Protein AF-A0A4R4UJE8-F1 (afdb_monomer_lite)

Secondary structure (DSSP, 8-state):
-HHHHHHHTT--EEEEEEETTEEEEEEEE-TTTS--HHHHHHHHHHH-TTHHHHHHHH----TT-S---HHHHHHHHHHHHHHHHHHHTTPPPTTTTEEEEE-TT--EEEEE----TT--TTTT-GGGG-----

Sequence (134 aa):
MLVNELTALRIPHLLVSAFEGHGIVGPLVLPGESACLHCLDLTRRDHDPAWPIVTARLGGYPPGEIACDSTLAALVAAAATGHALDHLDGRESAVTNGTMDVTPDWRWRRRSWTIHPQCRCMRNNPYSLRMVMA

Structure (mmCIF, N/CA/C/O backbone):
data_AF-A0A4R4UJE8-F1
#
_entry.id   AF-A0A4R4UJE8-F1
#
loop_
_atom_site.group_PDB
_atom_site.id
_atom_site.type_symbol
_atom_site.label_atom_id
_atom_site.label_alt_id
_atom_site.label_comp_id
_atom_site.label_asym_id
_atom_site.label_entity_id
_atom_site.label_seq_id
_atom_site.pdbx_PDB_ins_code
_atom_site.Cartn_x
_atom_site.Cartn_y
_atom_site.Cartn_z
_atom_site.occupancy
_atom_site.B_iso_or_equiv
_atom_site.auth_seq_id
_atom_site.auth_comp_id
_atom_site.auth_asym_id
_atom_site.auth_atom_id
_atom_site.pdbx_PDB_model_num
ATOM 1 N N . MET A 1 1 ? 8.178 -13.522 7.856 1.00 62.03 1 MET A N 1
ATOM 2 C CA . MET A 1 1 ? 8.091 -13.473 9.333 1.00 62.03 1 MET A CA 1
ATOM 3 C C . MET A 1 1 ? 7.715 -12.080 9.824 1.00 62.03 1 MET A C 1
ATOM 5 O O . MET A 1 1 ? 6.653 -11.970 10.417 1.00 62.03 1 MET A O 1
ATOM 9 N N . LEU A 1 2 ? 8.446 -11.022 9.451 1.00 83.44 2 LEU A N 1
ATOM 10 C CA . LEU A 1 2 ? 8.193 -9.644 9.910 1.00 83.44 2 LEU A CA 1
ATOM 11 C C . LEU A 1 2 ? 6.730 -9.154 9.817 1.00 83.44 2 LEU A C 1
ATOM 13 O O . LEU A 1 2 ? 6.182 -8.671 10.797 1.00 83.44 2 LEU A O 1
ATOM 17 N N . VAL A 1 3 ? 6.054 -9.296 8.671 1.00 84.31 3 VAL A N 1
ATOM 18 C CA . VAL A 1 3 ? 4.693 -8.733 8.506 1.00 84.31 3 VAL A CA 1
ATOM 19 C C . VAL A 1 3 ? 3.653 -9.403 9.418 1.00 84.31 3 VAL A C 1
ATOM 21 O O . VAL A 1 3 ? 2.755 -8.743 9.946 1.00 84.31 3 VAL A O 1
ATOM 24 N N . ASN A 1 4 ? 3.791 -10.711 9.654 1.00 83.69 4 ASN A N 1
ATOM 25 C CA . ASN A 1 4 ? 2.912 -11.426 10.580 1.00 83.69 4 ASN A CA 1
ATOM 26 C C . ASN A 1 4 ? 3.150 -10.967 12.023 1.00 83.69 4 ASN A C 1
ATOM 28 O O . ASN A 1 4 ? 2.188 -10.800 12.768 1.00 83.69 4 ASN A O 1
ATOM 32 N N . GLU A 1 5 ? 4.407 -10.716 12.397 1.00 87.69 5 GLU A N 1
ATOM 33 C CA . GLU A 1 5 ? 4.768 -10.176 13.712 1.00 87.69 5 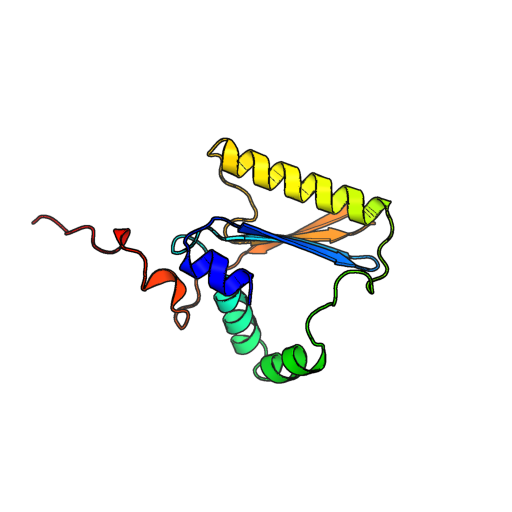GLU A CA 1
ATOM 34 C C . GLU A 1 5 ? 4.222 -8.763 13.912 1.00 87.69 5 GLU A C 1
ATOM 36 O O . GLU A 1 5 ? 3.555 -8.521 14.912 1.00 87.69 5 GLU A O 1
ATOM 41 N N . LEU A 1 6 ? 4.398 -7.854 12.945 1.00 91.19 6 LEU A N 1
ATOM 42 C CA . LEU A 1 6 ? 3.839 -6.495 13.011 1.00 91.19 6 LEU A CA 1
ATOM 43 C C . LEU A 1 6 ? 2.312 -6.518 13.169 1.00 91.19 6 LEU A C 1
ATOM 45 O O . LEU A 1 6 ? 1.748 -5.772 13.970 1.00 91.19 6 LEU A O 1
ATOM 49 N N . THR A 1 7 ? 1.642 -7.429 12.457 1.00 88.75 7 THR A N 1
ATOM 50 C CA . THR A 1 7 ? 0.194 -7.633 12.591 1.00 88.75 7 THR A CA 1
ATOM 51 C C . THR A 1 7 ? -0.181 -8.141 13.988 1.00 88.75 7 THR A C 1
ATOM 53 O O . THR A 1 7 ? -1.130 -7.632 14.587 1.00 88.75 7 THR A O 1
ATOM 56 N N . ALA A 1 8 ? 0.555 -9.122 14.521 1.00 86.12 8 ALA A N 1
ATOM 57 C CA . ALA A 1 8 ? 0.318 -9.682 15.853 1.00 86.12 8 ALA A CA 1
ATOM 58 C C . ALA A 1 8 ? 0.582 -8.660 16.973 1.00 86.12 8 ALA A C 1
ATOM 60 O O . ALA A 1 8 ? -0.191 -8.586 17.925 1.00 86.12 8 ALA A O 1
ATOM 61 N N . LEU A 1 9 ? 1.619 -7.834 16.818 1.00 89.88 9 LEU A N 1
ATOM 62 C CA . LEU A 1 9 ? 2.001 -6.755 17.734 1.00 89.88 9 LEU A CA 1
ATOM 63 C C . LEU A 1 9 ? 1.157 -5.484 17.570 1.00 89.88 9 LEU A C 1
ATOM 65 O O . LEU A 1 9 ? 1.405 -4.506 18.268 1.00 89.88 9 LEU A O 1
ATOM 69 N N . ARG A 1 10 ? 0.153 -5.488 16.681 1.00 89.75 10 ARG A N 1
ATOM 70 C CA . ARG A 1 10 ? -0.750 -4.349 16.441 1.00 89.75 10 ARG A CA 1
ATOM 71 C C . ARG A 1 10 ? -0.028 -3.080 15.967 1.00 89.75 10 ARG A C 1
ATOM 73 O O . ARG A 1 10 ? -0.516 -1.980 16.198 1.00 89.75 10 ARG A O 1
ATOM 80 N N . ILE A 1 11 ? 1.097 -3.229 15.271 1.00 93.56 11 ILE A N 1
ATOM 81 C CA . ILE A 1 11 ? 1.880 -2.110 14.741 1.00 93.56 11 ILE A CA 1
ATOM 82 C C . ILE A 1 11 ? 1.357 -1.763 13.338 1.00 93.56 11 ILE A C 1
ATOM 84 O O . ILE A 1 11 ? 1.393 -2.637 12.461 1.00 93.56 11 ILE A O 1
ATOM 88 N N . PRO A 1 12 ? 0.878 -0.527 13.090 1.00 95.31 12 PRO A N 1
ATOM 89 C CA . PRO A 1 12 ? 0.582 -0.055 11.743 1.00 95.31 12 PRO A CA 1
ATOM 90 C C . PRO A 1 12 ? 1.811 -0.162 10.845 1.00 95.31 12 PRO A C 1
ATOM 92 O O . PRO A 1 12 ? 2.911 0.224 11.239 1.00 95.31 12 PRO A O 1
ATOM 95 N N . HIS A 1 13 ? 1.642 -0.698 9.642 1.00 95.62 13 HIS A N 1
ATOM 96 C CA . HIS A 1 13 ? 2.763 -0.881 8.728 1.00 95.62 13 HIS A CA 1
ATOM 97 C C . HIS A 1 13 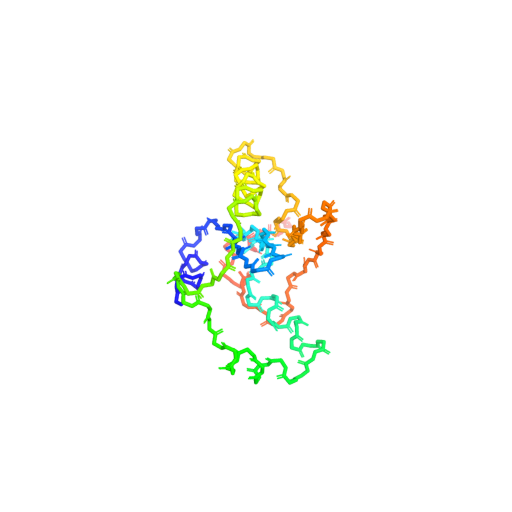? 2.339 -0.682 7.281 1.00 95.62 13 HIS A C 1
ATOM 99 O O . HIS A 1 13 ? 1.310 -1.186 6.833 1.00 95.62 13 HIS A O 1
ATOM 105 N N . LEU A 1 14 ? 3.163 0.062 6.549 1.00 96.88 14 LEU A N 1
ATOM 106 C CA . LEU A 1 14 ? 2.985 0.318 5.131 1.00 96.88 14 LEU A CA 1
ATOM 107 C C . LEU A 1 14 ? 3.900 -0.600 4.331 1.00 96.88 14 LEU A C 1
ATOM 109 O O . LEU A 1 14 ? 5.111 -0.631 4.545 1.00 96.88 14 LEU A O 1
ATOM 113 N N . LEU A 1 15 ? 3.314 -1.327 3.390 1.00 94.69 15 LEU A N 1
ATOM 114 C CA . LEU A 1 15 ? 4.074 -2.125 2.445 1.00 94.69 15 LEU A CA 1
ATOM 115 C C . LEU A 1 15 ? 4.531 -1.288 1.263 1.00 94.69 15 LEU A C 1
ATOM 117 O O . LEU A 1 15 ? 3.760 -0.507 0.712 1.00 94.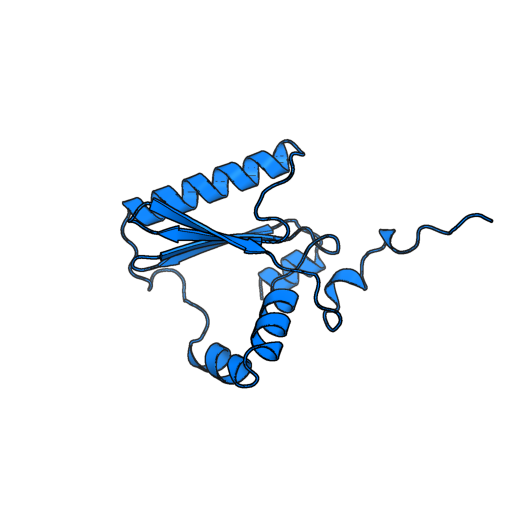69 15 LEU A O 1
ATOM 121 N N . VAL A 1 16 ? 5.780 -1.483 0.860 1.00 94.50 16 VAL A N 1
ATOM 122 C CA . VAL A 1 16 ? 6.374 -0.773 -0.268 1.00 94.50 16 VAL A CA 1
ATOM 123 C C . VAL A 1 16 ? 7.282 -1.732 -1.017 1.00 94.50 16 VAL A C 1
ATOM 125 O O . VAL A 1 16 ? 8.070 -2.454 -0.408 1.00 94.50 16 VAL A O 1
ATOM 128 N N . SER A 1 17 ? 7.171 -1.740 -2.339 1.00 91.62 17 SER A N 1
ATOM 129 C CA . SER A 1 17 ? 8.083 -2.478 -3.211 1.00 91.62 17 SER A CA 1
ATOM 130 C C . SER A 1 17 ? 8.333 -1.685 -4.484 1.00 91.62 17 SER A C 1
ATOM 132 O O . SER A 1 17 ? 7.428 -1.024 -4.988 1.00 91.62 17 SER A O 1
ATOM 134 N N . ALA A 1 18 ? 9.556 -1.750 -4.994 1.00 91.06 18 ALA A N 1
ATOM 135 C CA . ALA A 1 18 ? 9.933 -1.199 -6.285 1.00 91.06 18 ALA A CA 1
ATOM 136 C C . ALA A 1 18 ? 10.862 -2.197 -6.974 1.00 91.06 18 ALA A C 1
ATOM 138 O O . ALA A 1 18 ? 11.773 -2.741 -6.348 1.00 91.06 18 ALA A O 1
ATOM 139 N N . PHE A 1 19 ? 10.584 -2.465 -8.240 1.00 87.50 19 PHE A N 1
ATOM 140 C CA . PHE A 1 19 ? 11.324 -3.380 -9.094 1.00 87.50 19 PHE A CA 1
ATOM 141 C C . PHE A 1 19 ? 11.319 -2.851 -10.529 1.00 87.50 19 PHE A C 1
ATOM 143 O O . PHE A 1 19 ? 10.751 -1.793 -10.805 1.00 87.50 19 PHE A O 1
ATOM 150 N N . GLU A 1 20 ? 11.989 -3.549 -11.442 1.00 85.94 20 GLU A N 1
ATOM 151 C CA . GLU A 1 20 ? 12.244 -3.069 -12.798 1.00 85.94 20 GLU A CA 1
ATOM 152 C C . GLU A 1 20 ? 10.950 -2.633 -13.512 1.00 85.94 20 GLU A C 1
ATOM 154 O O . GLU A 1 20 ? 10.109 -3.445 -13.891 1.00 85.94 20 GLU A O 1
ATOM 159 N N . GLY A 1 21 ? 10.776 -1.313 -13.652 1.00 88.25 21 GLY A N 1
ATOM 160 C CA . GLY A 1 21 ? 9.638 -0.694 -14.333 1.00 88.25 21 GLY A CA 1
ATOM 161 C C . GLY A 1 21 ? 8.316 -0.653 -13.555 1.00 88.25 21 GLY A C 1
ATOM 162 O O . GLY A 1 21 ? 7.329 -0.157 -14.099 1.00 88.25 21 GLY A O 1
ATOM 163 N N . HIS A 1 22 ? 8.258 -1.124 -12.306 1.00 91.69 22 HIS A N 1
ATOM 164 C CA . HIS A 1 22 ? 7.018 -1.129 -11.529 1.00 91.69 22 HIS A CA 1
ATOM 165 C C . HIS A 1 22 ? 7.249 -1.008 -10.019 1.00 91.69 22 HIS A C 1
ATOM 167 O O . HIS A 1 22 ? 8.125 -1.645 -9.439 1.00 91.69 22 HIS A O 1
ATOM 173 N N . GLY A 1 23 ? 6.423 -0.203 -9.365 1.00 93.50 23 GLY A N 1
ATOM 174 C CA . GLY A 1 23 ? 6.387 -0.061 -7.920 1.00 93.50 23 GLY A CA 1
ATOM 175 C C . GLY A 1 23 ? 4.979 -0.196 -7.374 1.00 93.50 23 GLY A C 1
ATOM 176 O O . GLY A 1 23 ? 3.998 0.061 -8.066 1.00 93.50 23 GLY A O 1
ATOM 177 N N . ILE A 1 24 ? 4.883 -0.596 -6.114 1.00 95.31 24 ILE A N 1
ATOM 178 C CA . ILE A 1 24 ? 3.623 -0.730 -5.392 1.00 95.31 24 ILE A CA 1
ATOM 179 C C . ILE A 1 24 ? 3.784 -0.071 -4.030 1.00 95.31 24 ILE A C 1
ATOM 181 O O . ILE A 1 24 ? 4.725 -0.376 -3.291 1.00 95.31 24 ILE A O 1
ATOM 185 N N . VAL A 1 25 ? 2.828 0.788 -3.686 1.00 97.00 25 VAL A N 1
ATOM 186 C CA . VAL A 1 25 ? 2.660 1.331 -2.339 1.00 97.00 25 VAL A CA 1
ATOM 187 C C . VAL A 1 25 ? 1.355 0.810 -1.755 1.00 97.00 25 VAL A C 1
ATOM 189 O O . VAL A 1 25 ? 0.290 0.944 -2.354 1.00 97.00 25 VAL A O 1
ATOM 192 N N . GLY A 1 26 ? 1.428 0.216 -0.576 1.00 96.06 26 GLY A N 1
ATOM 193 C CA . GLY A 1 26 ? 0.301 -0.368 0.129 1.00 96.06 26 GLY A CA 1
ATOM 194 C C . GLY A 1 26 ? 0.287 -1.903 0.148 1.00 96.06 26 GLY A C 1
ATOM 195 O O . GLY A 1 26 ? 1.098 -2.557 -0.511 1.00 96.06 26 GLY A O 1
ATOM 196 N N . PRO A 1 27 ? -0.667 -2.493 0.888 1.00 96.94 27 PRO A N 1
ATOM 197 C CA . PRO A 1 27 ? -1.614 -1.784 1.747 1.00 96.94 27 PRO A CA 1
ATOM 198 C C . PRO A 1 27 ? -0.933 -1.143 2.968 1.00 96.94 27 PRO A C 1
ATOM 200 O O . PRO A 1 27 ? 0.077 -1.648 3.463 1.00 96.94 27 PRO A O 1
ATOM 203 N N . LEU A 1 28 ? -1.474 -0.014 3.433 1.00 97.50 28 LEU A N 1
ATOM 204 C CA . LEU A 1 28 ? -1.241 0.483 4.788 1.00 97.50 28 LEU A CA 1
ATOM 205 C C . LEU A 1 28 ? -2.105 -0.356 5.725 1.00 97.50 28 LEU A C 1
ATOM 207 O O . LEU A 1 28 ? -3.309 -0.147 5.847 1.00 97.50 28 LEU A O 1
ATOM 211 N N . VAL A 1 29 ? -1.481 -1.327 6.377 1.00 96.31 29 VAL A N 1
ATOM 212 C CA . VAL A 1 29 ? -2.180 -2.228 7.279 1.00 96.31 29 VAL A CA 1
ATOM 213 C C . VAL A 1 29 ? -2.314 -1.554 8.637 1.00 96.31 29 VAL A C 1
ATOM 215 O O . VAL A 1 29 ? -1.338 -1.388 9.364 1.00 96.31 29 VAL A O 1
ATOM 218 N N . LEU A 1 30 ? -3.552 -1.225 8.984 1.00 95.12 30 LEU A N 1
ATOM 219 C CA . LEU A 1 30 ? -4.035 -0.986 10.341 1.00 95.12 30 LEU A CA 1
ATOM 220 C C . LEU A 1 30 ? -4.566 -2.321 10.887 1.00 95.12 30 LEU A C 1
ATOM 222 O O . LEU A 1 30 ? -5.638 -2.772 10.447 1.00 95.12 30 LEU A O 1
ATOM 226 N N . PRO A 1 31 ? -3.822 -3.021 11.767 1.00 92.50 31 PRO A N 1
ATOM 227 C CA . PRO A 1 31 ? -4.224 -4.340 12.240 1.00 92.50 31 PRO A CA 1
ATOM 228 C C . PRO A 1 31 ? -5.649 -4.320 12.807 1.00 92.50 31 PRO A C 1
ATOM 230 O O . PRO A 1 31 ? -6.023 -3.418 13.544 1.00 92.50 31 PRO A O 1
ATOM 233 N N . GLY A 1 32 ? -6.470 -5.321 12.478 1.00 90.31 32 GLY A N 1
ATOM 234 C CA . GLY A 1 32 ? -7.870 -5.451 12.927 1.00 90.31 32 GLY A CA 1
ATOM 235 C C . GLY A 1 32 ? -8.838 -4.335 12.518 1.00 90.31 32 GLY A C 1
ATOM 236 O O . GLY A 1 32 ? -9.952 -4.320 13.035 1.00 90.31 32 GLY A O 1
ATOM 237 N N . GLU A 1 33 ? -8.437 -3.448 11.610 1.00 92.75 33 GLU A N 1
ATOM 238 C CA . GLU A 1 33 ? -9.292 -2.397 11.039 1.00 92.75 33 GLU A CA 1
ATOM 239 C C . GLU A 1 33 ? -9.292 -2.418 9.503 1.00 92.75 33 GLU A C 1
ATOM 241 O O . GLU A 1 33 ? -10.296 -2.100 8.873 1.00 92.75 33 GLU A O 1
ATOM 246 N N . SER A 1 34 ? -8.185 -2.845 8.894 1.00 94.62 34 SER A N 1
ATOM 247 C CA . SER A 1 34 ? -7.987 -2.874 7.440 1.00 94.62 34 SER A CA 1
ATOM 248 C C . SER A 1 34 ? -7.638 -4.272 6.916 1.00 94.62 34 SER A C 1
ATOM 250 O O . SER A 1 34 ? -7.352 -5.205 7.680 1.00 94.62 34 SER A O 1
ATOM 252 N N . ALA A 1 35 ? -7.646 -4.423 5.591 1.00 94.94 35 ALA A N 1
ATOM 253 C CA . ALA A 1 35 ? -7.189 -5.634 4.922 1.00 94.94 35 ALA A CA 1
ATOM 254 C C . ALA A 1 35 ? -5.672 -5.839 5.113 1.00 94.94 35 ALA A C 1
ATOM 256 O O . ALA A 1 35 ? -4.852 -5.045 4.660 1.00 94.94 35 ALA A O 1
ATOM 257 N N . CYS A 1 36 ? -5.285 -6.946 5.750 1.00 94.00 36 CYS A N 1
ATOM 258 C CA . CYS A 1 36 ? -3.879 -7.343 5.870 1.00 94.00 36 CYS A CA 1
ATOM 259 C C . CYS A 1 36 ? -3.386 -8.102 4.626 1.00 94.00 36 CYS A C 1
ATOM 261 O O . CYS A 1 36 ? -4.187 -8.552 3.805 1.00 94.00 36 CYS A O 1
ATOM 263 N N . LEU A 1 37 ? -2.077 -8.362 4.533 1.00 91.75 37 LEU A N 1
ATOM 264 C CA . LEU A 1 37 ? -1.499 -9.170 3.448 1.00 91.75 37 LEU A CA 1
ATOM 265 C C . LEU A 1 37 ? -2.171 -10.532 3.246 1.00 91.75 37 LEU A C 1
ATOM 267 O O . LEU A 1 37 ? -2.393 -10.945 2.114 1.00 91.75 37 LEU A O 1
ATOM 271 N N . HIS A 1 38 ? -2.550 -11.213 4.329 1.00 91.69 38 HIS A N 1
ATOM 272 C CA . HIS A 1 38 ? -3.224 -12.501 4.206 1.00 91.69 38 HIS A CA 1
ATOM 273 C C . HIS A 1 38 ? -4.615 -12.366 3.561 1.00 91.69 38 HIS A C 1
ATOM 275 O O . HIS A 1 38 ? -5.041 -13.265 2.844 1.00 91.69 38 HIS A O 1
ATOM 281 N N . CYS A 1 39 ? -5.310 -11.233 3.743 1.00 94.56 39 CYS A N 1
ATOM 282 C CA . CYS A 1 39 ? -6.546 -10.958 3.000 1.00 94.56 39 CYS A CA 1
ATOM 283 C C . CYS A 1 39 ? -6.278 -10.858 1.495 1.00 94.56 39 CYS A C 1
ATOM 285 O O . CYS A 1 39 ? -7.050 -11.401 0.706 1.00 94.56 39 CYS A O 1
ATOM 287 N N . LEU A 1 40 ? -5.188 -10.191 1.104 1.00 93.31 40 LEU A N 1
ATOM 288 C CA . LEU A 1 40 ? -4.787 -10.058 -0.29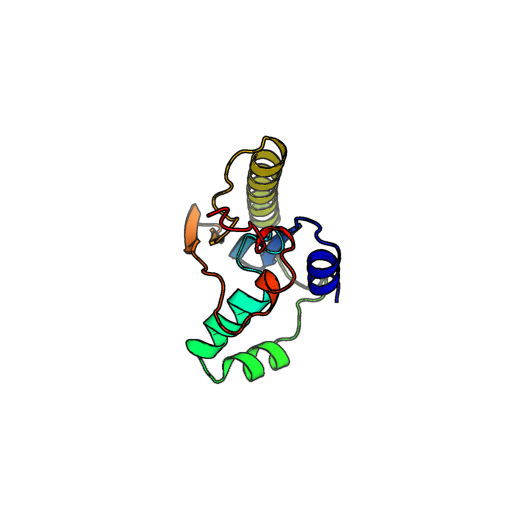7 1.00 93.31 40 LEU A CA 1
ATOM 289 C C . LEU A 1 40 ? -4.443 -11.426 -0.894 1.00 93.31 40 LEU A C 1
ATOM 291 O O . LEU A 1 40 ? -4.914 -11.744 -1.982 1.00 93.31 40 LEU A O 1
ATOM 295 N N . ASP A 1 41 ? -3.685 -12.256 -0.178 1.00 91.12 41 ASP A N 1
ATOM 296 C CA . ASP A 1 41 ? -3.325 -13.600 -0.647 1.00 91.12 41 ASP A CA 1
ATOM 297 C C . ASP A 1 41 ? -4.542 -14.518 -0.786 1.00 91.12 41 ASP A C 1
ATOM 299 O O . ASP A 1 41 ? -4.651 -15.236 -1.780 1.00 91.12 41 ASP A O 1
ATOM 303 N N . LEU A 1 42 ? -5.487 -14.463 0.158 1.00 93.81 42 LEU A N 1
ATOM 304 C CA . LEU A 1 42 ? -6.752 -15.196 0.058 1.00 93.81 42 LEU A CA 1
ATOM 305 C C . LEU A 1 42 ? -7.594 -14.701 -1.123 1.00 93.81 42 LEU A C 1
ATOM 307 O O . LEU A 1 42 ? -8.080 -15.515 -1.896 1.00 93.81 42 LEU A O 1
ATOM 311 N N . THR A 1 43 ? -7.687 -13.384 -1.326 1.00 94.50 43 THR A N 1
ATOM 312 C CA . THR A 1 43 ? -8.408 -12.803 -2.473 1.00 94.50 43 THR A CA 1
ATOM 313 C C . THR A 1 43 ? -7.784 -13.229 -3.804 1.00 94.50 43 THR A C 1
ATOM 315 O O . THR A 1 43 ? -8.493 -13.552 -4.754 1.00 94.50 43 THR A O 1
ATOM 318 N N . ARG A 1 44 ? -6.448 -13.259 -3.887 1.00 93.12 44 ARG A N 1
ATOM 319 C CA . ARG A 1 44 ? -5.732 -13.738 -5.078 1.00 93.12 44 ARG A CA 1
ATOM 320 C C . ARG A 1 44 ? -5.951 -15.230 -5.305 1.00 93.12 44 ARG A C 1
ATOM 322 O O . ARG A 1 44 ? -6.180 -15.615 -6.442 1.00 93.12 44 ARG A O 1
ATOM 329 N N . ARG A 1 45 ? -5.940 -16.043 -4.245 1.00 94.31 45 ARG A N 1
ATOM 330 C CA . ARG A 1 45 ? -6.251 -17.479 -4.314 1.00 94.31 45 ARG A CA 1
ATOM 331 C C . ARG A 1 45 ? -7.688 -17.737 -4.771 1.00 94.31 45 ARG A C 1
ATOM 333 O O . ARG A 1 45 ? -7.925 -18.668 -5.527 1.00 94.31 45 ARG A O 1
ATOM 340 N N . ASP A 1 46 ? -8.641 -16.935 -4.315 1.00 95.06 46 ASP A N 1
ATOM 341 C CA . ASP A 1 46 ? -10.039 -17.073 -4.723 1.00 95.06 46 ASP A CA 1
ATOM 342 C C . ASP A 1 46 ? -10.232 -16.695 -6.208 1.00 95.06 46 ASP A C 1
ATOM 344 O O . ASP A 1 46 ? -11.076 -17.278 -6.885 1.00 95.06 46 ASP A O 1
ATOM 348 N N . HIS A 1 47 ? -9.417 -15.775 -6.741 1.00 93.94 47 HIS A N 1
ATOM 349 C CA . HIS A 1 47 ? -9.382 -15.445 -8.171 1.00 93.94 47 HIS A CA 1
ATOM 350 C C . HIS A 1 47 ? -8.600 -16.472 -9.013 1.00 93.94 47 HIS A C 1
ATOM 352 O O . HIS A 1 47 ? -8.978 -16.765 -10.145 1.00 93.94 47 HIS A O 1
ATOM 358 N N . ASP A 1 48 ? -7.499 -17.002 -8.484 1.00 94.44 48 ASP A N 1
ATOM 359 C CA . ASP A 1 48 ? -6.656 -18.017 -9.113 1.00 94.44 48 ASP A CA 1
ATOM 360 C C . ASP A 1 48 ? -6.307 -19.110 -8.085 1.00 94.44 48 ASP A C 1
ATOM 362 O O . ASP A 1 48 ? -5.399 -18.932 -7.265 1.00 94.44 48 ASP A O 1
ATOM 366 N N . PRO A 1 49 ? -6.986 -20.271 -8.121 1.00 93.38 49 PRO A N 1
ATOM 367 C CA . PRO A 1 49 ? -6.725 -21.363 -7.185 1.00 93.38 49 PRO A CA 1
ATOM 368 C C . PRO A 1 49 ? -5.287 -21.903 -7.224 1.00 93.38 49 PRO A C 1
ATOM 370 O O . PRO A 1 49 ? -4.840 -22.499 -6.241 1.00 93.38 49 PRO A O 1
ATOM 373 N N . ALA A 1 50 ? -4.548 -21.694 -8.322 1.00 92.19 50 ALA A N 1
ATOM 374 C CA . ALA A 1 50 ? -3.146 -22.090 -8.444 1.00 92.19 50 ALA A CA 1
ATOM 375 C C . ALA A 1 50 ? -2.177 -21.069 -7.818 1.00 92.19 50 ALA A C 1
ATOM 377 O O . ALA A 1 50 ? -0.992 -21.374 -7.647 1.00 92.19 50 ALA A O 1
ATOM 378 N N . TRP A 1 51 ? -2.667 -19.892 -7.407 1.00 89.56 51 TRP A N 1
ATOM 379 C CA . TRP A 1 51 ? -1.866 -18.807 -6.833 1.00 89.56 51 TRP A CA 1
ATOM 380 C C . TRP A 1 51 ? -0.899 -19.234 -5.714 1.00 89.56 51 TRP A C 1
ATOM 382 O O . TRP A 1 51 ? 0.254 -18.801 -5.749 1.00 89.56 51 TRP A O 1
ATOM 392 N N . PRO A 1 52 ? -1.270 -20.114 -4.756 1.00 86.06 52 PRO A N 1
ATOM 393 C CA . PRO A 1 52 ? -0.344 -20.554 -3.708 1.00 86.06 52 PRO A CA 1
ATOM 394 C C . PRO A 1 52 ? 0.902 -21.273 -4.243 1.00 86.06 52 PRO A C 1
ATOM 396 O O . PRO A 1 52 ? 1.968 -21.205 -3.635 1.00 86.06 52 PRO A O 1
ATOM 399 N N . ILE A 1 53 ? 0.784 -21.965 -5.380 1.00 88.44 53 ILE A N 1
ATOM 400 C CA . ILE A 1 53 ? 1.915 -22.640 -6.028 1.00 88.44 53 ILE A CA 1
ATOM 401 C C . ILE A 1 53 ? 2.828 -21.597 -6.677 1.00 88.44 53 ILE A C 1
ATOM 403 O O . ILE A 1 53 ? 4.048 -21.686 -6.550 1.00 88.44 53 ILE A O 1
ATOM 407 N N . VAL A 1 54 ? 2.244 -20.596 -7.342 1.00 86.06 54 VAL A N 1
ATOM 408 C CA . VAL A 1 54 ? 2.986 -19.505 -7.991 1.00 86.06 54 VAL A CA 1
ATOM 409 C C . VAL A 1 54 ? 3.791 -18.711 -6.963 1.00 86.06 54 VAL A C 1
ATOM 411 O O . VAL A 1 54 ? 4.991 -18.517 -7.148 1.00 86.06 54 VAL A O 1
ATOM 414 N N . THR A 1 55 ? 3.176 -18.313 -5.848 1.00 83.25 55 THR A N 1
ATOM 415 C CA . THR A 1 55 ? 3.867 -17.545 -4.799 1.00 83.25 55 THR A CA 1
ATOM 416 C C . THR A 1 55 ? 4.981 -18.343 -4.129 1.00 83.25 55 THR A C 1
ATOM 418 O O . THR A 1 55 ? 6.059 -17.800 -3.892 1.00 83.25 55 THR A O 1
ATOM 421 N N . ALA A 1 56 ? 4.772 -19.640 -3.881 1.00 85.25 56 ALA A N 1
ATOM 422 C CA . ALA A 1 56 ? 5.809 -20.513 -3.335 1.00 85.25 56 ALA A CA 1
ATOM 423 C C . ALA A 1 56 ? 7.005 -20.687 -4.290 1.00 85.25 56 ALA A C 1
ATOM 425 O O . ALA A 1 56 ? 8.136 -20.837 -3.832 1.00 85.25 56 ALA A O 1
ATOM 426 N N . ARG A 1 57 ? 6.762 -20.667 -5.610 1.00 83.06 57 ARG A N 1
ATOM 427 C CA . ARG A 1 57 ? 7.792 -20.813 -6.654 1.00 83.06 57 ARG A CA 1
ATOM 428 C C . ARG A 1 57 ? 8.585 -19.537 -6.898 1.00 83.06 57 ARG A C 1
ATOM 430 O O . ARG A 1 57 ? 9.790 -19.628 -7.094 1.00 83.06 57 ARG A O 1
ATOM 437 N N . LEU A 1 58 ? 7.916 -18.384 -6.916 1.00 77.12 58 LEU A N 1
ATOM 438 C CA . LEU A 1 58 ? 8.580 -17.092 -7.111 1.00 77.12 58 LEU A CA 1
ATOM 439 C C . LEU A 1 58 ? 9.510 -16.757 -5.940 1.00 77.12 58 LEU A C 1
ATOM 441 O O . LEU A 1 58 ? 10.502 -16.064 -6.137 1.00 77.12 58 LEU A O 1
ATOM 445 N N . GLY A 1 59 ? 9.216 -17.282 -4.745 1.00 65.31 59 GLY A N 1
ATOM 446 C CA . GLY A 1 59 ? 9.925 -16.892 -3.535 1.00 65.31 59 GLY A CA 1
ATOM 447 C C . GLY A 1 59 ? 9.643 -15.429 -3.184 1.00 65.31 59 GLY A C 1
ATOM 448 O O . GLY A 1 59 ? 9.095 -14.658 -3.970 1.00 65.31 59 GLY A O 1
ATOM 449 N N . GLY A 1 60 ? 9.963 -15.027 -1.955 1.00 65.31 60 GLY A N 1
ATOM 450 C CA . GLY A 1 60 ? 10.041 -13.595 -1.662 1.00 65.31 60 GLY A CA 1
ATOM 451 C C . GLY A 1 60 ? 11.174 -12.961 -2.471 1.00 65.31 60 GLY A C 1
ATOM 452 O O . GLY A 1 60 ? 12.092 -13.659 -2.890 1.00 65.31 60 GLY A O 1
ATOM 453 N N . TYR A 1 61 ? 11.145 -11.643 -2.647 1.00 63.50 61 TYR A N 1
ATOM 454 C CA . TYR A 1 61 ? 12.276 -10.942 -3.241 1.00 63.50 61 TYR A CA 1
ATOM 455 C C . TYR A 1 61 ? 13.342 -10.667 -2.168 1.00 63.50 61 TYR A C 1
ATOM 457 O O . TYR A 1 61 ? 13.064 -9.895 -1.241 1.00 63.50 61 TYR A O 1
ATOM 465 N N . PRO A 1 62 ? 14.534 -11.289 -2.231 1.00 60.78 62 PRO A N 1
ATOM 466 C CA . PRO A 1 62 ? 15.604 -10.977 -1.295 1.00 60.78 62 PRO A CA 1
ATOM 467 C C . PRO A 1 62 ? 16.053 -9.510 -1.465 1.00 60.78 62 PRO A C 1
ATOM 469 O O . PRO A 1 62 ? 16.138 -9.010 -2.592 1.00 60.78 62 PRO A O 1
ATOM 472 N N . PRO A 1 63 ? 16.324 -8.783 -0.364 1.00 56.91 63 PRO A N 1
ATOM 473 C CA . PRO A 1 63 ? 16.815 -7.410 -0.432 1.00 56.91 63 PRO A CA 1
ATOM 474 C C . PRO A 1 63 ? 18.123 -7.324 -1.230 1.00 56.91 63 PRO A C 1
ATOM 476 O O . PRO A 1 63 ? 19.058 -8.066 -0.951 1.00 56.91 63 PRO A O 1
ATOM 479 N N . GLY A 1 64 ? 18.205 -6.389 -2.181 1.00 59.28 64 GLY A N 1
ATOM 480 C CA . GLY A 1 64 ? 19.440 -6.078 -2.914 1.00 59.28 64 GLY A CA 1
ATOM 481 C C . GLY A 1 64 ? 19.650 -6.814 -4.242 1.00 59.28 64 GLY A C 1
ATOM 482 O O . GLY A 1 64 ? 20.599 -6.488 -4.946 1.00 59.28 64 GLY A O 1
ATOM 483 N N . GLU A 1 65 ? 18.770 -7.744 -4.623 1.00 63.88 65 GLU A N 1
ATOM 484 C CA . GLU A 1 65 ? 18.897 -8.495 -5.890 1.00 63.88 65 GLU A CA 1
ATOM 485 C C . GLU A 1 65 ? 17.951 -8.008 -6.998 1.00 63.88 65 GLU A C 1
ATOM 487 O O . GLU A 1 65 ? 18.007 -8.487 -8.129 1.00 63.88 65 GLU A O 1
ATOM 492 N N . ILE A 1 66 ? 17.078 -7.044 -6.697 1.00 71.56 66 ILE A N 1
ATOM 493 C CA . ILE A 1 66 ? 16.092 -6.549 -7.655 1.00 71.56 66 ILE A CA 1
ATOM 494 C C . ILE A 1 66 ? 16.624 -5.300 -8.351 1.00 71.56 66 ILE A C 1
ATOM 496 O O . ILE A 1 66 ? 16.870 -4.280 -7.706 1.00 71.56 66 ILE A O 1
ATOM 500 N N . ALA A 1 67 ? 16.752 -5.359 -9.676 1.00 77.75 67 ALA A N 1
ATOM 501 C CA . ALA A 1 67 ? 17.023 -4.175 -10.477 1.00 77.75 67 ALA A CA 1
ATOM 502 C C . ALA A 1 67 ? 15.861 -3.178 -10.334 1.00 77.75 67 ALA A C 1
ATOM 504 O O . ALA A 1 67 ? 14.697 -3.530 -10.522 1.00 77.75 67 ALA A O 1
ATOM 505 N N . CYS A 1 68 ? 16.165 -1.928 -9.997 1.00 84.81 68 CYS A N 1
ATOM 506 C CA . CYS A 1 68 ? 15.207 -0.829 -10.008 1.00 84.81 68 CYS A CA 1
ATOM 507 C C . CYS A 1 68 ? 15.944 0.457 -10.376 1.00 84.81 68 CYS A C 1
ATOM 509 O O . CYS A 1 68 ? 16.973 0.769 -9.776 1.00 84.81 68 CYS A O 1
ATOM 511 N N . ASP A 1 69 ? 15.415 1.217 -11.338 1.00 88.12 69 ASP A N 1
ATOM 512 C CA . ASP A 1 69 ? 15.960 2.539 -11.636 1.00 88.12 69 ASP A CA 1
ATOM 513 C C . ASP A 1 69 ? 15.746 3.489 -10.448 1.00 88.12 69 ASP A C 1
ATOM 515 O O . ASP A 1 69 ? 14.711 3.453 -9.769 1.00 88.12 69 ASP A O 1
ATOM 519 N N . SER A 1 70 ? 16.727 4.360 -10.210 1.00 91.00 70 SER A N 1
ATOM 520 C CA . SER A 1 70 ? 16.714 5.306 -9.089 1.00 91.00 70 SER A CA 1
ATOM 521 C C . SER A 1 70 ? 15.539 6.289 -9.141 1.00 91.00 70 SER A C 1
ATOM 523 O O . SER A 1 70 ? 15.007 6.656 -8.092 1.00 91.00 70 SER A O 1
ATOM 525 N N . THR A 1 71 ? 15.076 6.656 -10.340 1.00 91.19 71 THR A N 1
ATOM 526 C CA . THR A 1 71 ? 13.932 7.558 -10.536 1.00 91.19 71 THR A CA 1
ATOM 527 C C . THR A 1 71 ? 12.648 6.909 -10.033 1.00 91.19 71 THR A C 1
ATOM 529 O O . THR A 1 71 ? 11.885 7.523 -9.285 1.00 91.19 71 THR A O 1
ATOM 532 N N . LEU A 1 72 ? 12.421 5.643 -10.399 1.00 91.88 72 LEU A N 1
ATOM 533 C CA . LEU A 1 72 ? 11.249 4.895 -9.950 1.00 91.88 72 LEU A CA 1
ATOM 534 C C . LEU A 1 72 ? 11.312 4.635 -8.443 1.00 91.88 72 LEU A C 1
ATOM 536 O O . LEU A 1 72 ? 10.313 4.830 -7.752 1.00 91.88 72 LEU A O 1
ATOM 540 N N . ALA A 1 73 ? 12.480 4.251 -7.923 1.00 92.56 73 ALA A N 1
ATOM 541 C CA . ALA A 1 73 ? 12.665 4.043 -6.490 1.00 92.56 73 ALA A CA 1
ATOM 542 C C . ALA A 1 73 ? 12.345 5.318 -5.690 1.00 92.56 73 ALA A C 1
ATOM 544 O O . ALA A 1 73 ? 11.612 5.259 -4.702 1.00 92.56 73 ALA A O 1
ATOM 545 N N . ALA A 1 74 ? 12.827 6.478 -6.150 1.00 93.50 74 ALA A N 1
ATOM 546 C CA . ALA A 1 74 ? 12.539 7.768 -5.529 1.00 93.50 74 ALA A CA 1
ATOM 547 C C . ALA A 1 74 ? 11.045 8.124 -5.592 1.00 93.50 74 ALA A C 1
ATOM 549 O O . ALA A 1 74 ? 10.482 8.575 -4.594 1.00 93.50 74 ALA A O 1
ATOM 550 N N . LEU A 1 75 ? 10.383 7.879 -6.728 1.00 93.50 75 LEU A N 1
ATOM 551 C CA . LEU A 1 75 ? 8.949 8.130 -6.890 1.00 93.50 75 LEU A CA 1
ATOM 552 C C . LEU A 1 75 ? 8.108 7.278 -5.928 1.00 93.50 75 LEU A C 1
ATOM 554 O O . LEU A 1 75 ? 7.215 7.794 -5.254 1.00 93.50 75 LEU A O 1
ATOM 558 N N . VAL A 1 76 ? 8.418 5.984 -5.827 1.00 95.38 76 VAL A N 1
ATOM 559 C CA . VAL A 1 76 ? 7.739 5.053 -4.915 1.00 95.38 76 VAL A CA 1
ATOM 560 C C . VAL A 1 76 ? 7.985 5.442 -3.455 1.00 95.38 76 VAL A C 1
ATOM 562 O O . VAL A 1 76 ? 7.043 5.460 -2.661 1.00 95.38 76 VAL A O 1
ATOM 565 N N . ALA A 1 77 ? 9.219 5.809 -3.096 1.00 95.75 77 ALA A N 1
ATOM 566 C CA . ALA A 1 77 ? 9.559 6.266 -1.750 1.00 95.75 77 ALA A CA 1
ATOM 567 C C . ALA A 1 77 ? 8.835 7.571 -1.375 1.00 95.75 77 ALA A C 1
ATOM 569 O O . ALA A 1 77 ? 8.325 7.694 -0.259 1.00 95.75 77 ALA A O 1
ATOM 570 N N . ALA A 1 78 ? 8.734 8.524 -2.305 1.00 96.00 78 ALA A N 1
ATOM 571 C CA . ALA A 1 78 ? 7.991 9.765 -2.105 1.00 96.00 78 ALA A CA 1
ATOM 572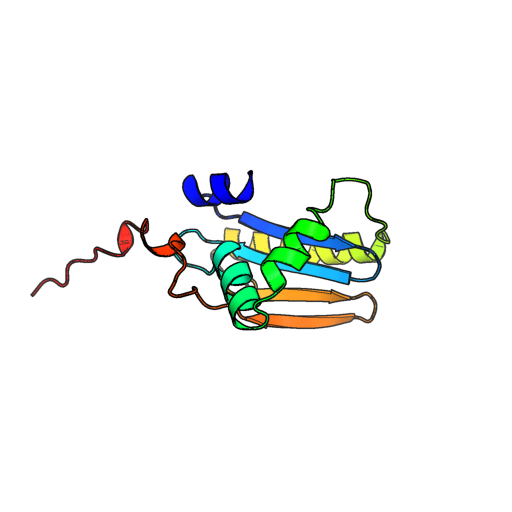 C C . ALA A 1 78 ? 6.492 9.494 -1.891 1.00 96.00 78 ALA A C 1
ATOM 574 O O . ALA A 1 78 ? 5.906 9.998 -0.931 1.00 96.00 78 ALA A O 1
ATOM 575 N N . ALA A 1 79 ? 5.888 8.637 -2.720 1.00 95.56 79 ALA A N 1
ATOM 576 C CA . ALA A 1 79 ? 4.491 8.232 -2.573 1.00 95.56 79 ALA A CA 1
ATOM 577 C C . ALA A 1 79 ? 4.230 7.521 -1.231 1.00 95.56 79 ALA A C 1
ATOM 579 O O . ALA A 1 79 ? 3.269 7.839 -0.528 1.00 95.56 79 ALA A O 1
ATOM 580 N N . ALA A 1 80 ? 5.117 6.604 -0.833 1.00 97.62 80 ALA A N 1
ATOM 581 C CA . ALA A 1 80 ? 5.042 5.929 0.459 1.00 97.62 80 ALA A CA 1
ATOM 582 C C . ALA A 1 80 ? 5.158 6.902 1.638 1.00 97.62 80 ALA A C 1
ATOM 584 O O . ALA A 1 80 ? 4.389 6.804 2.593 1.00 97.62 80 ALA A O 1
ATOM 585 N N . THR A 1 81 ? 6.069 7.872 1.547 1.00 98.12 81 THR A N 1
ATOM 586 C CA . THR A 1 81 ? 6.244 8.913 2.568 1.00 98.12 81 THR A CA 1
ATOM 587 C C . THR A 1 81 ? 4.981 9.758 2.709 1.00 98.12 81 THR A C 1
ATOM 589 O O . THR A 1 81 ? 4.530 9.975 3.829 1.00 98.12 81 THR A O 1
ATOM 592 N N . GLY A 1 82 ? 4.360 10.171 1.598 1.00 97.50 82 GLY A N 1
ATOM 593 C CA . GLY A 1 82 ? 3.088 10.901 1.624 1.00 97.50 82 GLY A CA 1
ATOM 594 C C . GLY A 1 82 ? 1.991 10.127 2.359 1.00 97.50 82 GLY A C 1
ATOM 595 O O . GLY A 1 82 ? 1.357 10.661 3.262 1.00 97.50 82 GLY A O 1
ATOM 596 N N . HIS A 1 83 ? 1.841 8.835 2.061 1.00 97.50 83 HIS A N 1
ATOM 597 C CA . HIS A 1 83 ? 0.860 7.986 2.741 1.00 97.50 83 HIS A CA 1
ATOM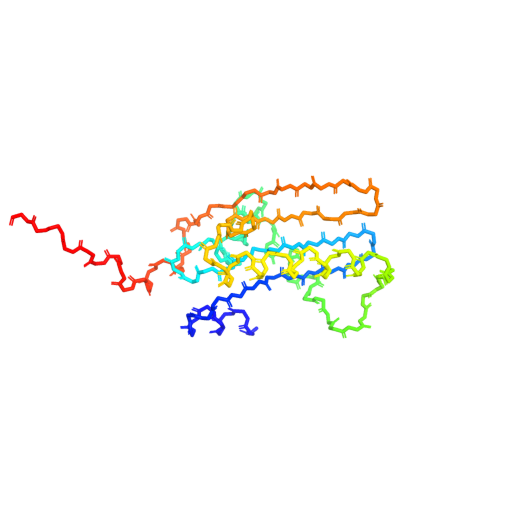 598 C C . HIS A 1 83 ? 1.177 7.718 4.217 1.00 97.50 83 HIS A C 1
ATOM 600 O O . HIS A 1 83 ? 0.251 7.567 5.016 1.00 97.50 83 HIS A O 1
ATOM 606 N N . ALA A 1 84 ? 2.456 7.653 4.590 1.00 97.31 84 ALA A N 1
ATOM 607 C CA . ALA A 1 84 ? 2.864 7.556 5.987 1.00 97.31 84 ALA A CA 1
ATOM 608 C C . ALA A 1 84 ? 2.557 8.854 6.750 1.00 97.31 84 ALA A C 1
ATOM 610 O O . ALA A 1 84 ? 2.035 8.793 7.860 1.00 97.31 84 ALA A O 1
ATOM 611 N N . LEU A 1 85 ? 2.818 10.016 6.143 1.00 98.00 85 LEU A N 1
ATOM 612 C CA . LEU A 1 85 ? 2.474 11.321 6.713 1.00 98.00 85 LEU A CA 1
ATOM 613 C C . LEU A 1 85 ? 0.961 11.495 6.851 1.00 98.00 85 LEU A C 1
ATOM 615 O O . LEU A 1 85 ? 0.513 11.888 7.919 1.00 98.00 85 LEU A O 1
ATOM 619 N N . ASP A 1 86 ? 0.169 11.116 5.839 1.00 97.38 86 ASP A N 1
ATOM 620 C CA . ASP A 1 86 ? -1.297 11.109 5.944 1.00 97.38 86 ASP A CA 1
ATOM 621 C C . ASP A 1 86 ? -1.753 10.344 7.198 1.00 97.38 86 ASP A C 1
ATOM 623 O O . ASP A 1 86 ? -2.562 10.854 7.969 1.00 97.38 86 ASP A O 1
ATOM 627 N N . HIS A 1 87 ? -1.188 9.157 7.445 1.00 96.12 87 HIS A N 1
ATOM 628 C CA . HIS A 1 87 ? -1.509 8.364 8.631 1.00 96.12 87 HIS A CA 1
ATOM 629 C C . HIS A 1 87 ? -1.089 9.043 9.941 1.00 96.12 87 HIS A C 1
ATOM 631 O O . HIS A 1 87 ? -1.878 9.074 10.886 1.00 96.12 87 HIS A O 1
ATOM 637 N N . LEU A 1 88 ? 0.129 9.591 10.002 1.00 96.69 88 LEU A N 1
ATOM 638 C CA . LEU A 1 88 ? 0.640 10.297 11.184 1.00 96.69 88 LEU A CA 1
ATOM 639 C C . LEU A 1 88 ? -0.173 11.561 11.501 1.00 96.69 88 LEU A C 1
ATOM 641 O O . LEU A 1 88 ? -0.367 11.882 12.672 1.00 96.69 88 LEU A O 1
ATOM 645 N N . ASP A 1 89 ? -0.703 12.221 10.473 1.00 97.38 89 ASP A N 1
ATOM 646 C CA . ASP A 1 89 ? -1.596 13.376 10.591 1.00 97.38 89 ASP A CA 1
ATOM 647 C C . ASP A 1 89 ? -3.042 12.983 10.965 1.00 97.38 89 ASP A C 1
ATOM 649 O O . ASP A 1 89 ? -3.901 13.853 11.118 1.00 97.38 89 ASP A O 1
ATOM 653 N N . GLY A 1 90 ? -3.357 11.685 11.064 1.00 95.81 90 GLY A N 1
ATOM 654 C CA . GLY A 1 90 ? -4.716 11.187 11.304 1.00 95.81 90 GLY A CA 1
ATOM 655 C C . GLY A 1 90 ? -5.657 11.307 10.097 1.00 95.81 90 GLY A C 1
ATOM 656 O O . GLY A 1 90 ? -6.876 11.214 10.253 1.00 95.81 90 GLY A O 1
ATOM 657 N N . ARG A 1 91 ? -5.115 11.520 8.893 1.00 95.44 91 ARG A N 1
ATOM 658 C CA . ARG A 1 91 ? -5.863 11.574 7.630 1.00 95.44 91 ARG A CA 1
ATOM 659 C C . ARG A 1 91 ? -6.002 10.173 7.031 1.00 95.44 91 ARG A C 1
ATOM 661 O O . ARG A 1 91 ? -5.159 9.295 7.220 1.00 95.44 91 ARG A O 1
ATOM 668 N N . GLU A 1 92 ? -7.082 9.947 6.286 1.00 91.06 92 GLU A N 1
ATOM 669 C CA . GLU A 1 92 ? -7.272 8.672 5.597 1.00 91.06 92 GLU A CA 1
ATOM 670 C C . GLU A 1 92 ? -6.302 8.556 4.417 1.00 91.06 92 GLU A C 1
ATOM 672 O O . GLU A 1 92 ? -6.325 9.356 3.483 1.00 91.06 92 GLU A O 1
ATOM 677 N N . SER A 1 93 ? -5.464 7.522 4.449 1.00 93.88 93 SER A N 1
ATOM 678 C CA . SER A 1 93 ? -4.581 7.189 3.341 1.00 93.88 93 SER A CA 1
ATOM 679 C C . SER A 1 93 ? -5.315 6.364 2.286 1.00 93.88 93 SER A C 1
ATOM 681 O O . SER A 1 93 ? -5.962 5.355 2.586 1.00 93.88 93 SER A O 1
ATOM 683 N N . ALA A 1 94 ? -5.139 6.726 1.013 1.00 93.31 94 ALA A N 1
ATOM 684 C CA . ALA A 1 94 ? -5.725 5.987 -0.103 1.00 93.31 94 ALA A CA 1
ATOM 685 C C . ALA A 1 94 ? -5.295 4.506 -0.134 1.00 93.31 94 ALA A C 1
ATOM 687 O O . ALA A 1 94 ? -5.998 3.683 -0.727 1.00 93.31 94 ALA A O 1
ATOM 688 N N . VAL A 1 95 ? -4.181 4.140 0.507 1.00 96.88 95 VAL A N 1
ATOM 689 C CA . VAL A 1 95 ? -3.659 2.766 0.532 1.00 96.88 95 VAL A CA 1
ATOM 690 C C . VAL A 1 95 ? -4.056 1.958 1.778 1.00 96.88 95 VAL A C 1
ATOM 692 O O . VAL A 1 95 ? -3.660 0.805 1.885 1.00 96.88 95 VAL A O 1
ATOM 695 N N . THR A 1 96 ? -4.881 2.467 2.701 1.00 96.31 96 THR A N 1
ATOM 696 C CA . THR A 1 96 ? -5.313 1.690 3.892 1.00 96.31 96 THR A CA 1
ATOM 697 C C . THR A 1 96 ? -6.044 0.392 3.532 1.00 96.31 96 THR A C 1
ATOM 699 O O . THR A 1 96 ? -5.733 -0.684 4.026 1.00 96.31 96 THR A O 1
ATOM 702 N N . ASN A 1 97 ? -6.990 0.467 2.600 1.00 95.62 97 ASN A N 1
ATOM 703 C CA . ASN A 1 97 ? -7.672 -0.694 2.020 1.00 95.62 97 ASN A CA 1
ATOM 704 C C . ASN A 1 97 ? -7.401 -0.752 0.516 1.00 95.62 97 ASN A C 1
ATOM 706 O O . ASN A 1 97 ? -8.313 -0.899 -0.303 1.00 95.62 97 ASN A O 1
ATOM 710 N N . GLY A 1 98 ? -6.142 -0.541 0.133 1.00 96.19 98 GLY A N 1
ATOM 711 C CA . GLY A 1 98 ? -5.769 -0.504 -1.268 1.00 96.19 98 GLY A CA 1
ATOM 712 C C . GLY A 1 98 ? -4.272 -0.576 -1.516 1.00 96.19 98 GLY A C 1
ATOM 713 O O . GLY A 1 98 ? -3.462 -0.354 -0.632 1.00 96.19 98 GLY A O 1
ATOM 714 N N . THR A 1 99 ? -3.907 -0.886 -2.746 1.00 97.19 99 THR A N 1
ATOM 715 C CA . THR A 1 99 ? -2.543 -0.749 -3.255 1.00 97.19 99 THR A CA 1
ATOM 716 C C . THR A 1 99 ? -2.552 0.278 -4.374 1.00 97.19 99 THR A C 1
ATOM 718 O O . THR A 1 99 ? -3.520 0.359 -5.134 1.00 97.19 99 THR A O 1
ATOM 721 N N . MET A 1 100 ? -1.494 1.068 -4.467 1.00 96.56 100 MET A N 1
ATOM 722 C CA . MET A 1 100 ? -1.244 1.991 -5.561 1.00 96.56 100 MET A CA 1
ATOM 723 C C . MET A 1 100 ? -0.094 1.445 -6.397 1.00 96.56 100 MET A C 1
ATOM 725 O O . MET A 1 100 ? 1.028 1.349 -5.904 1.00 96.56 100 MET A O 1
ATOM 729 N N . ASP A 1 101 ? -0.386 1.104 -7.645 1.00 95.50 101 ASP A N 1
ATOM 730 C CA . ASP A 1 101 ? 0.624 0.773 -8.640 1.00 95.50 101 ASP A CA 1
ATOM 731 C C . ASP A 1 101 ? 1.228 2.086 -9.159 1.00 95.50 101 ASP A C 1
ATOM 733 O O . ASP A 1 101 ? 0.497 3.009 -9.537 1.00 95.50 101 ASP A O 1
ATOM 737 N N . VAL A 1 102 ? 2.555 2.157 -9.178 1.00 93.44 102 VAL A N 1
ATOM 738 C CA . VAL A 1 102 ? 3.361 3.303 -9.603 1.00 93.44 102 VAL A CA 1
ATOM 739 C C . VAL A 1 102 ? 4.267 2.840 -10.735 1.00 93.44 102 VAL A C 1
ATOM 741 O O . VAL A 1 102 ? 5.027 1.885 -10.587 1.00 93.44 102 VAL A O 1
ATOM 744 N N . THR A 1 103 ? 4.191 3.507 -11.879 1.00 90.69 103 THR A N 1
ATOM 745 C CA . THR A 1 103 ? 4.939 3.132 -13.086 1.00 90.69 103 THR A CA 1
ATOM 746 C C . THR A 1 103 ? 5.655 4.348 -13.688 1.00 90.69 103 THR A C 1
ATOM 748 O O . THR A 1 103 ? 5.193 5.478 -13.497 1.00 90.69 103 THR A O 1
ATOM 751 N N . PRO A 1 104 ? 6.790 4.161 -14.396 1.00 83.75 104 PRO A N 1
ATOM 752 C CA . PRO A 1 104 ? 7.575 5.263 -14.968 1.00 83.75 104 PRO A CA 1
ATOM 753 C C . PRO A 1 104 ? 6.837 6.107 -16.016 1.00 83.75 104 PRO A C 1
ATOM 755 O O . PRO A 1 104 ? 7.209 7.253 -16.250 1.00 83.75 104 PRO A O 1
ATOM 758 N N . ASP A 1 105 ? 5.787 5.569 -16.641 1.00 85.38 105 ASP A N 1
ATOM 759 C CA . ASP A 1 105 ? 4.926 6.283 -17.592 1.00 85.38 105 ASP A CA 1
ATOM 760 C C . ASP A 1 105 ? 3.825 7.106 -16.899 1.00 85.38 105 ASP A C 1
ATOM 762 O O . ASP A 1 105 ? 2.854 7.518 -17.536 1.00 85.38 105 ASP A O 1
ATOM 766 N N . TRP A 1 106 ? 3.983 7.368 -15.595 1.00 80.06 106 TRP A N 1
ATOM 767 C CA . TRP A 1 106 ? 3.078 8.165 -14.766 1.00 80.06 106 TRP A CA 1
ATOM 768 C C . TRP A 1 106 ? 1.657 7.607 -14.692 1.00 80.06 106 TRP A C 1
ATOM 770 O O . TRP A 1 106 ? 0.704 8.341 -14.415 1.00 80.06 106 TRP A O 1
ATOM 780 N N . ARG A 1 107 ? 1.488 6.294 -14.881 1.00 84.56 107 ARG A N 1
ATOM 781 C CA . ARG A 1 107 ? 0.200 5.635 -14.667 1.00 84.56 107 ARG A CA 1
ATOM 782 C C . ARG A 1 107 ? 0.079 5.189 -13.220 1.00 84.56 107 ARG A C 1
ATOM 784 O O . ARG A 1 107 ? 0.813 4.325 -12.743 1.00 84.56 107 ARG A O 1
ATOM 791 N N . TRP A 1 108 ? -0.882 5.795 -12.535 1.00 88.06 108 TRP A N 1
ATOM 792 C CA . TRP A 1 108 ? -1.212 5.487 -11.151 1.00 88.06 108 TRP A CA 1
ATOM 793 C C . TRP A 1 108 ? -2.495 4.685 -11.136 1.00 88.06 108 TRP A C 1
ATOM 795 O O . TRP A 1 108 ? -3.549 5.167 -11.564 1.00 88.06 108 TRP A O 1
ATOM 805 N N . ARG A 1 109 ? -2.412 3.443 -10.663 1.00 93.94 109 ARG A N 1
ATOM 806 C CA . ARG A 1 109 ? -3.585 2.582 -10.562 1.00 93.94 109 ARG A CA 1
ATOM 807 C C . ARG A 1 109 ? -3.806 2.185 -9.121 1.00 93.94 109 ARG A C 1
ATOM 809 O O . ARG A 1 109 ? -3.048 1.416 -8.546 1.00 93.94 109 ARG A O 1
ATOM 816 N N . ARG A 1 110 ? -4.922 2.646 -8.567 1.00 95.12 110 ARG A N 1
ATOM 817 C CA . ARG A 1 110 ? -5.391 2.163 -7.277 1.00 95.12 110 ARG A CA 1
ATOM 818 C C . ARG A 1 110 ? -6.168 0.865 -7.454 1.00 95.12 110 ARG A C 1
ATOM 820 O O . ARG A 1 110 ? -7.116 0.799 -8.237 1.00 95.12 110 ARG A O 1
ATOM 827 N N . ARG A 1 111 ? -5.826 -0.140 -6.662 1.00 95.44 111 ARG A N 1
ATOM 828 C CA . ARG A 1 111 ? -6.630 -1.342 -6.449 1.00 95.44 111 ARG A CA 1
ATOM 829 C C . ARG A 1 111 ? -7.145 -1.331 -5.019 1.00 95.44 111 ARG A C 1
ATOM 831 O O . ARG A 1 111 ? -6.364 -1.138 -4.098 1.00 95.44 111 ARG A O 1
ATOM 838 N N . SER A 1 112 ? -8.445 -1.518 -4.830 1.00 95.81 112 SER A N 1
ATOM 839 C CA . SER A 1 112 ? -9.043 -1.663 -3.504 1.00 95.81 112 SER A CA 1
ATOM 840 C C . SER A 1 112 ? -9.007 -3.115 -3.036 1.00 95.81 112 SER A C 1
ATOM 842 O O . SER A 1 112 ? -9.057 -4.048 -3.839 1.00 95.81 112 SER A O 1
ATOM 844 N N . TRP A 1 113 ? -8.957 -3.288 -1.721 1.00 96.00 113 TRP A N 1
ATOM 845 C CA . TRP A 1 113 ? -9.000 -4.579 -1.051 1.00 96.00 113 TRP A CA 1
ATOM 846 C C . TRP A 1 113 ? -10.062 -4.553 0.035 1.00 96.00 113 TRP A C 1
ATOM 848 O O . TRP A 1 113 ? -10.282 -3.531 0.683 1.00 96.00 113 TRP A O 1
ATOM 858 N N . THR A 1 114 ? -10.713 -5.688 0.244 1.00 95.12 114 THR A N 1
ATOM 859 C CA . THR A 1 114 ? -11.641 -5.889 1.351 1.00 95.12 114 THR A CA 1
ATOM 860 C C . THR A 1 114 ? -11.044 -6.874 2.342 1.00 95.12 114 THR A C 1
ATOM 862 O O . THR A 1 114 ? -10.162 -7.676 2.019 1.00 95.12 114 THR A O 1
ATOM 865 N N . ILE A 1 115 ? -11.517 -6.810 3.583 1.00 95.12 115 ILE A N 1
ATOM 866 C CA . ILE A 1 115 ? -11.188 -7.825 4.575 1.00 95.12 115 ILE A CA 1
ATOM 867 C C . ILE A 1 115 ? -11.777 -9.151 4.097 1.00 95.12 115 ILE A C 1
ATOM 869 O O . ILE A 1 115 ? -12.982 -9.271 3.873 1.00 95.12 115 ILE A O 1
ATOM 873 N N . HIS A 1 116 ? -10.920 -10.157 3.959 1.00 95.00 116 HIS A N 1
ATOM 874 C CA . HIS A 1 116 ? -11.342 -11.451 3.454 1.00 95.00 116 HIS A CA 1
ATOM 875 C C . HIS A 1 116 ? -12.097 -12.251 4.537 1.00 95.00 116 HIS A C 1
ATOM 877 O O . HIS A 1 116 ? -11.569 -12.384 5.646 1.00 95.00 116 HIS A O 1
ATOM 883 N N . PRO A 1 117 ? -13.259 -12.873 4.246 1.00 92.75 117 PRO A N 1
ATOM 884 C CA . PRO A 1 117 ? -14.072 -13.581 5.249 1.00 92.75 117 PRO A CA 1
ATOM 885 C C . PRO A 1 117 ? -13.351 -14.730 5.968 1.00 92.75 117 PRO A C 1
ATOM 887 O O . PRO A 1 117 ? -13.619 -15.028 7.131 1.00 92.75 117 PRO A O 1
ATOM 890 N N . GLN A 1 118 ? -12.417 -15.388 5.278 1.00 92.44 118 GLN A N 1
ATOM 891 C CA . GLN A 1 118 ? -11.615 -16.479 5.846 1.00 92.44 118 GLN A CA 1
ATOM 892 C C . GLN A 1 118 ? -10.373 -15.994 6.614 1.00 92.44 118 GLN A C 1
ATOM 894 O O . GLN A 1 118 ? -9.714 -16.794 7.281 1.00 92.44 118 GLN A O 1
ATOM 899 N N . CYS A 1 119 ? -10.039 -14.703 6.538 1.00 91.25 119 CYS A N 1
ATOM 900 C CA . CYS A 1 119 ? -8.885 -14.164 7.242 1.00 91.25 119 CYS A CA 1
ATOM 901 C C . CYS A 1 119 ? -9.188 -13.986 8.734 1.00 91.25 119 CYS A C 1
ATOM 903 O O . CYS A 1 119 ? -10.276 -13.578 9.140 1.00 91.25 119 CYS A O 1
ATOM 905 N N . ARG A 1 120 ? -8.194 -14.260 9.581 1.00 87.31 120 ARG A N 1
ATOM 906 C CA . ARG A 1 120 ? -8.314 -14.106 11.038 1.00 87.31 120 ARG A CA 1
ATOM 907 C C . ARG A 1 120 ? -7.871 -12.732 11.549 1.00 87.31 120 ARG A C 1
ATOM 909 O O . ARG A 1 120 ? -7.907 -12.517 12.755 1.00 87.31 120 ARG A O 1
ATOM 916 N N . CYS A 1 121 ? -7.500 -11.795 10.672 1.00 87.12 121 CYS A N 1
ATOM 917 C CA . CYS A 1 121 ? -6.973 -10.482 11.069 1.00 87.12 121 CYS A CA 1
ATOM 918 C C . CYS A 1 121 ? -7.960 -9.632 11.886 1.00 87.12 121 CYS A C 1
ATOM 920 O O . CYS A 1 121 ? -7.523 -8.827 12.702 1.00 87.12 121 CYS A O 1
ATOM 922 N N . MET A 1 122 ? -9.271 -9.853 11.726 1.00 81.56 122 MET A N 1
ATOM 923 C CA . MET A 1 122 ? -10.314 -9.188 12.519 1.00 81.56 122 MET A CA 1
ATOM 924 C C . MET A 1 122 ? -10.668 -9.920 13.817 1.00 81.56 122 MET A C 1
ATOM 926 O O . MET A 1 122 ? -11.275 -9.326 14.701 1.00 81.56 122 MET A O 1
ATOM 930 N N . ARG A 1 123 ? -10.302 -11.203 13.964 1.00 69.56 123 ARG A N 1
ATOM 931 C CA . ARG A 1 123 ? -10.718 -12.018 15.123 1.00 69.56 123 ARG A CA 1
ATOM 932 C C . ARG A 1 123 ? -10.019 -11.619 16.425 1.00 69.56 123 ARG A C 1
ATOM 934 O O . ARG A 1 123 ? -10.564 -11.868 17.488 1.00 69.56 123 ARG A O 1
ATOM 941 N N . ASN A 1 124 ? -8.860 -10.968 16.333 1.00 58.47 124 ASN A N 1
ATOM 942 C CA . ASN A 1 124 ? -8.139 -10.387 17.470 1.00 58.47 124 ASN A CA 1
ATOM 943 C C . ASN A 1 124 ? -8.403 -8.876 17.623 1.00 58.47 124 ASN A C 1
ATOM 945 O O . ASN A 1 124 ? -7.553 -8.165 18.151 1.00 58.47 124 ASN A O 1
ATOM 949 N N . ASN A 1 125 ? -9.535 -8.353 17.134 1.00 56.91 125 ASN A N 1
ATOM 950 C CA . ASN A 1 125 ? -9.912 -6.962 17.384 1.00 56.91 125 ASN A CA 1
ATOM 951 C C . ASN A 1 125 ? -10.649 -6.844 18.739 1.00 56.91 125 ASN A C 1
ATOM 953 O O . ASN A 1 125 ? -11.836 -7.181 18.796 1.00 56.91 125 ASN A O 1
ATOM 957 N N . PRO A 1 126 ? -10.013 -6.345 19.819 1.00 52.88 126 PRO A N 1
ATOM 958 C CA . PRO A 1 126 ? -10.682 -6.153 21.108 1.00 52.88 126 PRO A CA 1
ATOM 959 C C . PRO A 1 126 ? -11.829 -5.125 21.048 1.00 52.88 126 PRO A C 1
ATOM 961 O O . PRO A 1 126 ? -12.717 -5.166 21.895 1.00 52.88 126 PRO A O 1
ATOM 964 N N . TYR A 1 127 ? -11.880 -4.254 20.028 1.00 53.19 127 TYR A N 1
ATOM 965 C CA . TYR A 1 127 ? -12.976 -3.294 19.824 1.00 53.19 127 TYR A CA 1
ATOM 966 C C . TYR A 1 127 ? -14.225 -3.900 19.167 1.00 53.19 127 TYR A C 1
ATOM 968 O O . TYR A 1 127 ? -15.268 -3.248 19.125 1.00 53.19 127 TYR A O 1
ATOM 976 N N . SER A 1 128 ? -14.158 -5.146 18.681 1.00 49.28 128 SER A N 1
ATOM 977 C CA . SER A 1 128 ? -15.328 -5.846 18.122 1.00 49.28 128 SER A CA 1
ATOM 978 C C . SER A 1 128 ? -16.364 -6.253 19.185 1.00 49.28 128 SER A C 1
ATOM 980 O O . SER A 1 128 ? -17.476 -6.640 18.838 1.00 49.28 128 SER A O 1
ATOM 982 N N . LEU A 1 129 ? -16.039 -6.089 20.475 1.00 50.91 129 LEU A N 1
ATOM 983 C CA . LEU A 1 129 ? -16.933 -6.285 21.619 1.00 50.91 129 LEU A CA 1
ATOM 984 C C . LEU A 1 129 ? -17.529 -4.962 22.134 1.00 50.91 129 LEU A C 1
ATOM 986 O O . LEU A 1 129 ? -17.650 -4.764 23.344 1.00 50.91 129 LEU A O 1
ATOM 990 N N . ARG A 1 130 ? -17.930 -4.031 21.255 1.00 49.34 130 ARG A N 1
ATOM 991 C CA . ARG A 1 130 ? -18.882 -2.993 21.685 1.00 49.34 130 ARG A CA 1
ATOM 992 C C . ARG A 1 130 ? -20.201 -3.687 22.026 1.00 49.34 130 ARG A C 1
ATOM 994 O O . ARG A 1 130 ? -20.974 -4.029 21.136 1.00 49.34 130 ARG A O 1
ATOM 1001 N N . MET A 1 131 ? -20.414 -3.921 23.323 1.00 44.41 131 MET A N 1
ATOM 1002 C CA . MET A 1 131 ? -21.707 -4.289 23.893 1.00 44.41 131 MET A CA 1
ATOM 1003 C C . MET A 1 131 ? -22.769 -3.348 23.326 1.00 44.41 131 MET A C 1
ATOM 1005 O O . MET A 1 131 ? -22.714 -2.137 23.539 1.00 44.41 131 MET A O 1
ATOM 1009 N N . VAL A 1 132 ? -23.734 -3.915 22.606 1.00 45.59 132 VAL A N 1
ATOM 1010 C CA . VAL A 1 132 ? -25.023 -3.266 22.390 1.00 45.59 132 VAL A CA 1
ATOM 1011 C C . VAL A 1 132 ? -25.659 -3.173 23.775 1.00 45.59 132 VAL A C 1
ATOM 1013 O O . VAL A 1 132 ? -26.123 -4.178 24.307 1.00 45.59 132 VAL A O 1
ATOM 1016 N N . MET A 1 133 ? -25.578 -2.001 24.406 1.00 38.66 133 MET A N 1
ATOM 1017 C CA . MET A 1 133 ? -26.357 -1.716 25.609 1.00 38.66 133 MET A CA 1
ATOM 1018 C C . MET A 1 133 ? -27.821 -1.613 25.171 1.00 38.66 133 MET A C 1
ATOM 1020 O O . MET A 1 133 ? -28.175 -0.693 24.433 1.00 38.66 133 MET A O 1
ATOM 1024 N N . ALA A 1 134 ? -28.614 -2.610 25.559 1.00 41.53 134 ALA A N 1
ATOM 1025 C CA . ALA A 1 134 ? -30.073 -2.571 25.558 1.00 41.53 134 ALA A CA 1
ATOM 1026 C C . ALA A 1 134 ? -30.569 -2.056 26.913 1.00 41.53 134 ALA A C 1
ATOM 1028 O O . ALA A 1 134 ? -29.880 -2.337 27.923 1.00 41.53 134 ALA A O 1
#

pLDDT: mean 86.48, std 14.21, range [38.66, 98.12]

Radius of gyration: 16.23 Å; chains: 1; bounding box: 50×36×43 Å

Organism: NCBI:txid1848322

Foldseek 3Di:
DVQVVCLVVQHFDWDWDFAAFKIKTDQRERFLPEAGPVQVQVVVCVVPVCSVVVDVVVDDDDPPPGDGDPVQVVVRVVLNVVQVVCVVVVHDRLNNQWMWMQGPVRDTDIDGTGHHPPDCRNVPPPVVPPDPDD